Protein AF-A0A959CBV1-F1 (afdb_monomer)

Nearest PDB structures (foldseek):
  1b0a-assembly1_A  TM=4.838E-01  e=1.109E+00  Escherichia coli K-12
  8cdo-assembly1_A  TM=4.388E-01  e=1.619E+00  Agrobacterium tumefaciens
  8dk3-assembly1_B  TM=2.371E-01  e=4.044E-01  Pseudomonas aeruginosa PA14
  7c0y-assembly2_B  TM=4.327E-01  e=7.832E+00  Thermus thermophilus HB8

Mean predicted aligned error: 6.53 Å

Structure (mmCIF, N/CA/C/O backbone):
data_AF-A0A959CBV1-F1
#
_entry.id   AF-A0A959CBV1-F1
#
loop_
_atom_site.group_PDB
_atom_site.id
_atom_site.type_symbol
_atom_site.label_atom_id
_atom_site.label_alt_id
_atom_site.label_comp_id
_atom_site.label_asym_id
_a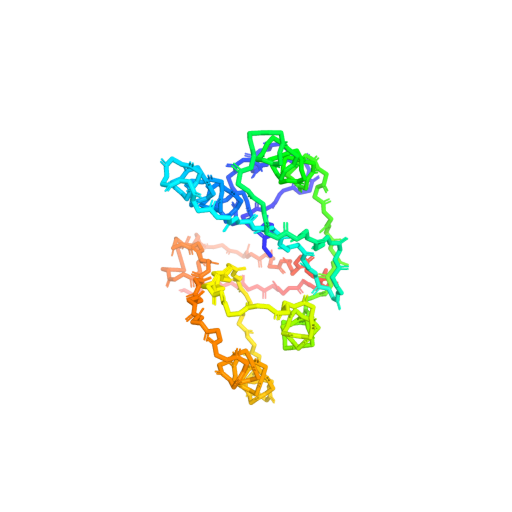tom_site.label_entity_id
_atom_site.label_seq_id
_atom_site.pdbx_PDB_ins_code
_atom_site.Cartn_x
_atom_site.Cartn_y
_atom_site.Cartn_z
_atom_site.occupancy
_atom_site.B_iso_or_equiv
_atom_site.aut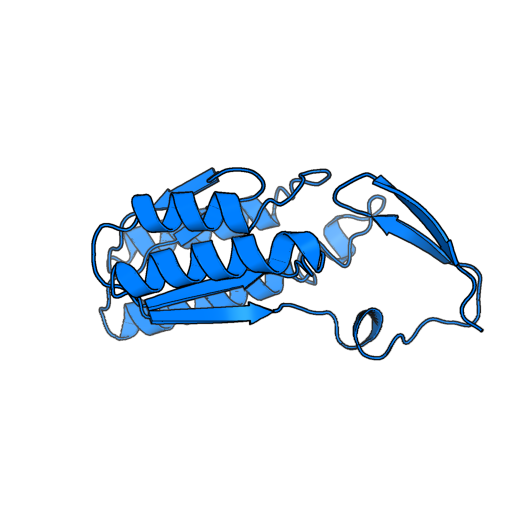h_seq_id
_atom_site.auth_comp_id
_atom_site.auth_asym_id
_atom_site.auth_atom_id
_atom_site.pdbx_PDB_model_num
ATOM 1 N N . MET A 1 1 ? 7.524 -0.439 -7.163 1.00 83.38 1 MET A N 1
ATOM 2 C CA . MET A 1 1 ? 7.065 0.947 -6.850 1.00 83.38 1 MET A CA 1
ATOM 3 C C . MET A 1 1 ? 8.055 2.123 -6.983 1.00 83.38 1 MET A C 1
ATOM 5 O O . MET A 1 1 ? 7.577 3.251 -6.980 1.00 83.38 1 MET A O 1
ATOM 9 N N . TYR A 1 2 ? 9.384 1.997 -7.102 1.00 85.06 2 TYR A N 1
ATOM 10 C CA . TYR A 1 2 ? 10.260 3.201 -7.142 1.00 85.06 2 TYR A CA 1
ATOM 11 C C . TYR A 1 2 ? 10.429 3.862 -8.525 1.00 85.06 2 TYR A C 1
ATOM 13 O O . TYR A 1 2 ? 11.294 4.711 -8.695 1.00 85.06 2 TYR A O 1
ATOM 21 N N . TYR A 1 3 ? 9.593 3.520 -9.510 1.00 84.88 3 TYR A N 1
ATOM 22 C CA . TYR A 1 3 ? 9.689 4.072 -10.865 1.00 84.88 3 TYR A CA 1
ATOM 23 C C . TYR A 1 3 ? 9.123 5.501 -10.937 1.00 84.88 3 TYR A C 1
ATOM 25 O O . TYR A 1 3 ? 8.085 5.747 -10.320 1.00 84.88 3 TYR A O 1
ATOM 33 N N . PRO A 1 4 ? 9.708 6.420 -11.724 1.00 86.50 4 PRO A N 1
ATOM 34 C CA . PRO A 1 4 ? 11.038 6.341 -12.334 1.00 86.50 4 PRO A CA 1
ATOM 35 C C . PRO A 1 4 ? 12.170 6.434 -11.299 1.00 86.50 4 PRO A C 1
ATOM 37 O O . PRO A 1 4 ? 12.050 7.127 -10.290 1.00 86.50 4 PRO A O 1
ATOM 40 N N . TRP A 1 5 ? 13.293 5.776 -11.595 1.00 84.06 5 TRP A N 1
ATOM 41 C CA . TRP A 1 5 ? 14.502 5.763 -10.768 1.00 84.06 5 TRP A CA 1
ATOM 42 C C . TRP A 1 5 ? 15.755 6.000 -11.621 1.00 84.06 5 TRP A C 1
ATOM 44 O O . TRP A 1 5 ? 15.824 5.550 -12.763 1.00 84.06 5 TRP A O 1
ATOM 54 N N . ASP A 1 6 ? 16.745 6.706 -11.070 1.00 83.69 6 ASP A N 1
ATOM 55 C CA . ASP A 1 6 ? 18.041 6.958 -11.711 1.00 83.69 6 ASP A CA 1
ATOM 56 C C . ASP A 1 6 ? 19.161 6.624 -10.718 1.00 83.69 6 ASP A C 1
ATOM 58 O O . ASP A 1 6 ? 19.389 7.362 -9.762 1.00 83.69 6 ASP A O 1
ATOM 62 N N . GLU A 1 7 ? 19.865 5.508 -10.935 1.00 78.62 7 GLU A N 1
ATOM 63 C CA . GLU A 1 7 ? 20.946 5.058 -10.043 1.00 78.62 7 GLU A CA 1
ATOM 64 C C . GLU A 1 7 ? 22.101 6.061 -9.944 1.00 78.62 7 GLU A C 1
ATOM 66 O O . GLU A 1 7 ? 22.755 6.153 -8.906 1.00 78.62 7 GLU A O 1
ATOM 71 N N . LYS A 1 8 ? 22.363 6.827 -11.012 1.00 81.62 8 LYS A N 1
ATOM 72 C CA . LYS A 1 8 ? 23.461 7.804 -11.048 1.00 81.62 8 LYS A CA 1
ATOM 73 C C . LYS A 1 8 ? 23.062 9.123 -10.399 1.00 81.62 8 LYS A C 1
ATOM 75 O O . LYS A 1 8 ? 23.931 9.855 -9.929 1.00 81.62 8 LYS A O 1
ATOM 80 N N . GLN A 1 9 ? 21.767 9.440 -10.396 1.00 83.06 9 GLN A N 1
ATOM 81 C CA . GLN A 1 9 ? 21.208 10.639 -9.773 1.00 83.06 9 GLN A CA 1
ATOM 82 C C . GLN A 1 9 ? 19.941 10.309 -8.962 1.00 83.06 9 GLN A C 1
ATOM 84 O O . GLN A 1 9 ? 18.847 10.734 -9.346 1.00 83.06 9 GLN A O 1
ATOM 89 N N . PRO A 1 10 ? 20.067 9.614 -7.813 1.00 78.12 10 PRO A N 1
ATOM 90 C CA . PRO A 1 10 ? 18.916 9.166 -7.018 1.00 78.12 10 PRO A CA 1
ATOM 91 C C . PRO A 1 10 ? 17.965 10.303 -6.615 1.00 78.12 10 PRO A C 1
ATOM 93 O O . PRO A 1 10 ? 16.743 10.149 -6.613 1.00 78.12 10 PRO A O 1
ATOM 96 N N . ASP A 1 11 ? 18.515 11.489 -6.343 1.00 83.94 11 ASP A N 1
ATOM 97 C CA . ASP A 1 11 ? 17.743 12.660 -5.918 1.00 83.94 11 ASP A CA 1
ATOM 98 C C . ASP A 1 11 ? 16.838 13.239 -7.017 1.00 83.94 11 ASP A C 1
ATOM 100 O O . ASP A 1 11 ? 15.854 13.918 -6.717 1.00 83.94 11 ASP A O 1
ATOM 104 N N . LYS A 1 12 ? 17.115 12.946 -8.294 1.00 85.50 12 LYS A N 1
ATOM 105 C CA . LYS A 1 12 ? 16.376 13.495 -9.442 1.00 85.50 12 LYS A CA 1
ATOM 106 C C . LYS A 1 12 ? 14.895 13.112 -9.430 1.00 85.50 12 LYS A C 1
ATOM 108 O O . LYS A 1 12 ? 14.042 13.944 -9.744 1.00 85.50 12 LYS A O 1
ATOM 113 N N . PHE A 1 13 ? 14.596 11.866 -9.060 1.00 84.44 1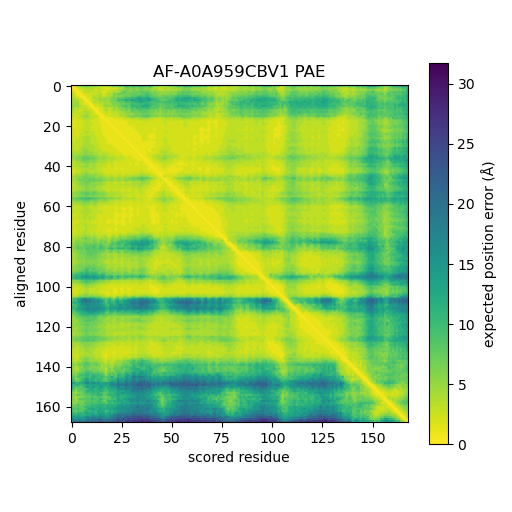3 PHE A N 1
ATOM 114 C CA . PHE A 1 13 ? 13.237 11.311 -9.034 1.00 84.44 13 PHE A CA 1
ATOM 115 C C . PHE A 1 13 ? 12.761 10.924 -7.634 1.00 84.44 13 PHE A C 1
ATOM 117 O O . PHE A 1 13 ? 11.660 10.400 -7.482 1.00 84.44 13 PHE A O 1
ATOM 124 N N . LYS A 1 14 ? 13.539 11.231 -6.592 1.00 83.38 14 LYS A N 1
ATOM 125 C CA . LYS A 1 14 ? 13.232 10.885 -5.197 1.00 83.38 14 LYS A CA 1
ATOM 126 C C . LYS A 1 14 ? 11.808 11.250 -4.764 1.00 83.38 14 LYS A C 1
ATOM 128 O O . LYS A 1 14 ? 11.121 10.446 -4.140 1.00 83.38 14 LYS A O 1
ATOM 133 N N . TYR A 1 15 ? 11.346 12.433 -5.167 1.00 87.56 15 TYR A N 1
ATOM 134 C CA . TYR A 1 15 ? 9.997 12.938 -4.880 1.00 87.56 15 TYR A CA 1
ATOM 135 C C . TYR A 1 15 ? 9.034 12.854 -6.074 1.00 87.56 15 TYR A C 1
ATOM 137 O O . TYR A 1 15 ? 7.946 13.424 -6.041 1.00 87.56 15 TYR A O 1
ATOM 145 N N . LYS A 1 16 ? 9.450 12.195 -7.158 1.00 87.94 16 LYS A N 1
ATOM 146 C CA . LYS A 1 16 ? 8.710 12.067 -8.420 1.00 87.94 16 LYS A CA 1
ATOM 147 C C . LYS A 1 16 ? 8.757 10.617 -8.901 1.00 87.94 16 LYS A C 1
ATOM 149 O O . LYS A 1 16 ? 9.207 10.340 -10.005 1.00 87.94 16 LYS A O 1
ATOM 154 N N . ASN A 1 17 ? 8.311 9.714 -8.034 1.00 90.56 17 ASN A N 1
ATOM 155 C CA . ASN A 1 17 ? 8.151 8.293 -8.320 1.00 90.56 17 ASN A CA 1
ATOM 156 C C . ASN A 1 17 ? 6.820 7.770 -7.764 1.00 90.56 17 ASN A C 1
ATOM 158 O O . ASN A 1 17 ? 6.177 8.424 -6.933 1.00 90.56 17 ASN A O 1
ATOM 162 N N . LYS A 1 18 ? 6.403 6.589 -8.229 1.00 91.31 18 LYS A N 1
ATOM 163 C CA . LYS A 1 18 ? 5.129 5.962 -7.858 1.00 91.31 18 LYS A CA 1
ATOM 164 C C . LYS A 1 18 ? 5.009 5.729 -6.352 1.00 91.31 18 LYS A C 1
ATOM 166 O O . LYS A 1 18 ? 3.942 5.967 -5.791 1.00 91.31 18 LYS A O 1
ATOM 171 N N . PHE A 1 19 ? 6.085 5.312 -5.677 1.00 92.44 19 PHE A N 1
ATOM 172 C CA . PHE A 1 19 ? 6.076 5.133 -4.223 1.00 92.44 19 PHE A CA 1
ATOM 173 C C . PHE A 1 19 ? 5.796 6.454 -3.502 1.00 92.44 19 PHE A C 1
ATOM 175 O O . PHE A 1 19 ? 4.951 6.505 -2.614 1.00 92.44 19 PHE A O 1
ATOM 182 N N . CYS A 1 20 ? 6.456 7.542 -3.904 1.00 93.81 20 CYS A N 1
ATOM 183 C CA . CYS A 1 20 ? 6.229 8.866 -3.335 1.00 93.81 20 CYS A CA 1
ATOM 184 C C . CYS A 1 20 ? 4.779 9.319 -3.555 1.00 93.81 20 CYS A C 1
ATOM 186 O O . CYS A 1 20 ? 4.144 9.802 -2.620 1.00 93.81 20 CYS A O 1
ATOM 188 N N . PHE A 1 21 ? 4.222 9.083 -4.746 1.00 94.44 21 PHE A N 1
ATOM 189 C CA . PHE A 1 21 ? 2.812 9.353 -5.034 1.00 94.44 21 PHE A CA 1
ATOM 190 C C . PHE A 1 21 ? 1.866 8.556 -4.117 1.00 94.44 21 PHE A C 1
ATOM 192 O O . PHE A 1 21 ? 0.942 9.126 -3.529 1.00 94.44 21 PHE A O 1
ATOM 199 N N . ALA A 1 22 ? 2.114 7.256 -3.937 1.00 95.62 22 ALA A N 1
ATOM 200 C CA . ALA A 1 22 ? 1.341 6.408 -3.032 1.00 95.62 22 ALA A CA 1
ATOM 201 C C . ALA A 1 22 ? 1.459 6.873 -1.570 1.00 95.62 22 ALA A C 1
ATOM 203 O O . ALA A 1 22 ? 0.453 7.013 -0.877 1.00 95.62 22 ALA A O 1
ATOM 204 N N . ALA A 1 23 ? 2.672 7.197 -1.113 1.00 96.12 23 ALA A N 1
ATOM 205 C CA . ALA A 1 23 ? 2.938 7.701 0.231 1.00 96.12 23 ALA A CA 1
ATOM 206 C C . ALA A 1 23 ? 2.247 9.050 0.494 1.00 96.12 23 ALA A C 1
ATOM 208 O O . ALA A 1 23 ? 1.647 9.245 1.552 1.00 96.12 23 ALA A O 1
ATOM 209 N N . GLN A 1 24 ? 2.277 9.972 -0.470 1.00 95.88 24 GLN A N 1
ATOM 210 C CA . GLN A 1 24 ? 1.560 11.246 -0.389 1.00 95.88 24 GLN A CA 1
ATOM 211 C C . GLN A 1 24 ? 0.045 11.031 -0.350 1.00 95.88 24 GLN A C 1
ATOM 213 O O . GLN A 1 24 ? -0.637 11.632 0.480 1.00 95.88 24 GLN A O 1
ATOM 218 N N . SER A 1 25 ? -0.479 10.134 -1.188 1.00 96.62 25 SER A N 1
ATOM 219 C CA . SER A 1 25 ? -1.902 9.782 -1.207 1.00 96.62 25 SER A CA 1
ATOM 220 C C . SER A 1 25 ? -2.347 9.194 0.135 1.00 96.62 25 SER A C 1
ATOM 222 O O . SER A 1 25 ? -3.333 9.649 0.718 1.00 96.62 25 SER A O 1
ATOM 224 N N . ALA A 1 26 ? -1.572 8.260 0.693 1.00 96.94 26 ALA A N 1
ATOM 225 C CA . ALA A 1 26 ? -1.801 7.711 2.025 1.00 96.94 26 ALA A CA 1
ATOM 226 C C . ALA A 1 26 ? -1.750 8.802 3.108 1.00 96.94 26 ALA A C 1
ATOM 228 O O . ALA A 1 26 ? -2.621 8.849 3.975 1.00 96.94 26 ALA A O 1
ATOM 229 N N . ALA A 1 27 ? -0.786 9.727 3.046 1.00 97.06 27 ALA A N 1
ATOM 230 C CA . ALA A 1 27 ? -0.695 10.850 3.979 1.00 97.06 27 ALA A CA 1
ATOM 231 C C . ALA A 1 27 ? -1.925 11.770 3.920 1.00 97.06 27 ALA A C 1
ATOM 233 O O . ALA A 1 27 ? -2.434 12.182 4.966 1.00 97.06 27 ALA A O 1
ATOM 234 N N . VAL A 1 28 ? -2.442 12.052 2.719 1.00 97.12 28 VAL A N 1
ATOM 235 C CA . VAL A 1 28 ? -3.674 12.833 2.526 1.00 97.12 28 VAL A CA 1
ATOM 236 C C . VAL A 1 28 ? -4.880 12.112 3.128 1.00 97.12 28 VAL A C 1
ATOM 238 O O . VAL A 1 28 ? -5.643 12.738 3.868 1.00 97.12 28 VAL A O 1
ATOM 241 N N . LEU A 1 29 ? -5.025 10.805 2.887 1.00 96.81 29 LEU A N 1
ATOM 242 C CA . LEU A 1 29 ? -6.099 9.994 3.469 1.00 96.81 29 LEU A CA 1
ATOM 243 C C . LEU A 1 29 ? -6.019 9.959 4.999 1.00 96.81 29 LEU A C 1
ATOM 245 O O . LEU A 1 29 ? -7.003 10.254 5.674 1.00 96.81 29 LEU A O 1
ATOM 249 N N . MET A 1 30 ? -4.838 9.691 5.562 1.00 96.44 30 MET A N 1
ATOM 250 C CA . MET A 1 30 ? -4.619 9.719 7.011 1.00 96.44 30 MET A CA 1
ATOM 251 C C . MET A 1 30 ? -4.949 11.091 7.609 1.00 96.44 30 MET A C 1
ATOM 253 O O . MET A 1 30 ? -5.550 11.173 8.677 1.00 96.44 30 MET A O 1
ATOM 257 N N . ASN A 1 31 ? -4.598 12.185 6.925 1.00 96.25 31 ASN A N 1
ATOM 258 C CA . ASN A 1 31 ? -4.941 13.531 7.375 1.00 96.25 31 ASN A CA 1
ATOM 259 C C . ASN A 1 31 ? -6.457 13.788 7.335 1.00 96.25 31 ASN A C 1
ATOM 261 O O . ASN A 1 31 ? -6.993 14.407 8.256 1.00 96.25 31 ASN A O 1
ATOM 265 N N . ALA A 1 32 ? -7.155 13.311 6.301 1.00 96.44 32 ALA A N 1
ATOM 266 C CA . ALA A 1 32 ? -8.610 13.408 6.208 1.00 96.44 32 ALA A CA 1
ATOM 267 C C . ALA A 1 32 ? -9.297 12.639 7.351 1.00 96.44 32 ALA A C 1
ATOM 269 O O . ALA A 1 32 ? -10.091 13.229 8.087 1.00 96.44 32 ALA A O 1
ATOM 270 N N . LEU A 1 33 ? -8.899 11.382 7.577 1.00 95.44 33 LEU A N 1
ATOM 271 C CA . LEU A 1 33 ? -9.404 10.532 8.663 1.00 95.44 33 LEU A CA 1
ATOM 272 C C . LEU A 1 33 ? -9.119 11.144 10.039 1.00 95.44 33 LEU A C 1
ATOM 274 O O . LEU A 1 33 ? -10.004 11.254 10.885 1.00 95.44 33 LEU A O 1
ATOM 278 N N . LYS A 1 34 ? -7.907 11.670 10.245 1.00 95.06 34 LYS A N 1
ATOM 279 C CA . LYS A 1 34 ? -7.549 12.397 11.468 1.00 95.06 34 LYS A CA 1
ATOM 280 C C . LYS A 1 34 ? -8.473 13.588 11.724 1.00 95.06 34 LYS A C 1
ATOM 282 O O . LYS A 1 34 ? -8.872 13.813 12.867 1.00 95.06 34 LYS A O 1
ATOM 287 N N . ARG A 1 35 ? -8.811 14.372 10.692 1.00 94.88 35 ARG A N 1
ATOM 288 C CA . ARG A 1 35 ? -9.738 15.514 10.822 1.00 94.88 35 ARG A CA 1
ATOM 289 C C . ARG A 1 35 ? -11.157 15.064 11.166 1.00 94.88 35 ARG A C 1
ATOM 291 O O . ARG A 1 35 ? -11.839 15.780 11.894 1.00 94.88 35 ARG A O 1
ATOM 298 N N . GLN A 1 36 ? -11.563 13.890 10.690 1.00 94.94 36 GLN A N 1
ATOM 299 C CA . GLN A 1 36 ? -12.838 13.246 11.024 1.00 94.94 36 GLN A CA 1
ATOM 300 C C . GLN A 1 36 ? -12.813 12.516 12.380 1.00 94.94 36 GLN A C 1
ATOM 302 O O . GLN A 1 36 ? -13.861 12.120 12.876 1.00 94.94 36 GLN A O 1
ATOM 307 N N . ARG A 1 37 ? -11.645 12.452 13.041 1.00 93.31 37 ARG A N 1
ATOM 308 C CA . ARG A 1 37 ? -11.380 11.728 14.302 1.00 93.31 37 ARG A CA 1
ATOM 309 C C . ARG A 1 37 ? -11.482 10.206 14.179 1.00 93.31 37 ARG A C 1
ATOM 311 O O . ARG A 1 37 ? -11.560 9.521 15.200 1.00 93.31 37 ARG A O 1
ATOM 318 N N . ASP A 1 38 ? -11.391 9.690 12.962 1.00 94.19 38 ASP A N 1
ATOM 319 C CA . ASP A 1 38 ? -11.311 8.262 12.703 1.00 94.19 38 ASP A CA 1
ATOM 320 C C . ASP A 1 38 ? -9.922 7.718 13.047 1.00 94.19 38 ASP A C 1
ATOM 322 O O . ASP A 1 38 ? -8.907 8.423 13.001 1.00 94.19 38 ASP A O 1
ATOM 326 N N . ALA A 1 39 ? -9.876 6.443 13.431 1.00 94.56 39 ALA A N 1
ATOM 327 C CA . ALA A 1 39 ? -8.626 5.733 13.654 1.00 94.56 39 ALA A CA 1
ATOM 328 C C . ALA A 1 39 ? -8.069 5.226 12.320 1.00 94.56 39 ALA A C 1
ATOM 330 O O . ALA A 1 39 ? -8.805 4.704 11.488 1.00 94.56 39 ALA A O 1
ATOM 331 N N . PHE A 1 40 ? -6.759 5.342 12.138 1.00 95.50 40 PHE A N 1
ATOM 332 C CA . PHE A 1 40 ? -6.059 4.889 10.939 1.00 95.50 40 PHE A CA 1
ATOM 333 C C . PHE A 1 40 ? -4.739 4.241 11.343 1.00 95.50 40 PHE A C 1
ATOM 335 O O . PHE A 1 40 ? -4.201 4.533 12.411 1.00 95.50 40 PHE A O 1
ATOM 342 N N . GLY A 1 41 ? -4.245 3.342 10.502 1.00 95.19 41 GLY A N 1
ATOM 343 C CA . GLY A 1 41 ? -2.953 2.683 10.645 1.00 95.19 41 GLY A CA 1
ATOM 344 C C . GLY A 1 41 ? -2.266 2.601 9.287 1.00 95.19 41 GLY A C 1
ATOM 345 O O . GLY A 1 41 ? -2.898 2.815 8.252 1.00 95.19 41 GLY A O 1
ATOM 346 N N . LEU A 1 42 ? -0.971 2.313 9.298 1.00 95.81 42 LEU A N 1
ATOM 347 C CA . LEU A 1 42 ? -0.161 2.120 8.104 1.00 95.81 42 LEU A CA 1
ATOM 348 C C . LEU A 1 42 ? 0.417 0.708 8.109 1.00 95.81 42 LEU A C 1
ATOM 350 O O . LEU A 1 42 ? 0.917 0.235 9.132 1.00 95.81 42 LEU A O 1
ATOM 354 N N . THR A 1 43 ? 0.389 0.071 6.944 1.00 94.56 43 THR A N 1
ATOM 355 C CA . THR A 1 43 ? 1.197 -1.110 6.658 1.00 94.56 43 THR A CA 1
ATOM 356 C C . THR A 1 43 ? 2.129 -0.797 5.496 1.00 94.56 43 THR A C 1
ATOM 358 O O . THR A 1 43 ? 1.680 -0.269 4.481 1.00 94.56 43 THR A O 1
ATOM 361 N N . LEU A 1 44 ? 3.415 -1.105 5.652 1.00 92.94 44 LEU A N 1
ATOM 362 C CA . LEU A 1 44 ? 4.392 -1.128 4.566 1.00 92.94 44 LEU A CA 1
ATOM 363 C C . LEU A 1 44 ? 4.875 -2.566 4.402 1.00 92.94 44 LEU A C 1
ATOM 365 O O . LEU A 1 44 ? 5.230 -3.205 5.394 1.00 92.94 44 LEU A O 1
ATOM 369 N N . PHE A 1 45 ? 4.892 -3.054 3.169 1.00 88.88 45 PHE A N 1
ATOM 370 C CA . PHE A 1 45 ? 5.288 -4.417 2.838 1.00 88.88 45 PHE A CA 1
ATOM 371 C C . PHE A 1 45 ? 6.063 -4.450 1.517 1.00 88.88 45 PHE A C 1
ATOM 373 O O . PHE A 1 45 ? 5.990 -3.508 0.723 1.00 88.88 45 PHE A O 1
ATOM 380 N N . ASP A 1 46 ? 6.815 -5.524 1.321 1.00 84.81 46 ASP A N 1
ATOM 381 C CA . ASP A 1 46 ? 7.487 -5.893 0.074 1.00 84.81 46 ASP A CA 1
ATOM 382 C C . ASP A 1 46 ? 7.283 -7.395 -0.205 1.00 84.81 46 ASP A C 1
ATOM 384 O O . ASP A 1 46 ? 6.217 -7.785 -0.681 1.00 84.81 46 ASP A O 1
ATOM 388 N N . ASN A 1 47 ? 8.258 -8.242 0.129 1.00 79.69 47 ASN A N 1
ATOM 389 C CA . ASN A 1 47 ? 8.087 -9.695 0.199 1.00 79.69 47 ASN A CA 1
ATOM 390 C C . ASN A 1 47 ? 7.543 -10.142 1.568 1.00 79.69 47 ASN A C 1
ATOM 392 O O . ASN A 1 47 ? 7.103 -11.278 1.725 1.00 79.69 47 ASN A O 1
ATOM 396 N N . GLU A 1 48 ? 7.600 -9.258 2.562 1.00 82.62 48 GLU A N 1
ATOM 397 C CA . GLU A 1 48 ? 7.091 -9.468 3.913 1.00 82.62 48 GLU A CA 1
ATOM 398 C C . GLU A 1 48 ? 6.547 -8.152 4.494 1.00 82.62 48 GLU A C 1
ATOM 400 O O . GLU A 1 48 ? 6.799 -7.059 3.972 1.00 82.62 48 GLU A O 1
ATOM 405 N N . ILE A 1 49 ? 5.797 -8.229 5.597 1.00 88.06 49 ILE A N 1
ATOM 406 C CA . ILE A 1 49 ? 5.373 -7.033 6.334 1.00 88.06 49 ILE A CA 1
ATOM 407 C C . ILE A 1 49 ? 6.588 -6.396 7.020 1.00 88.06 49 ILE A C 1
ATOM 409 O O . ILE A 1 49 ? 7.117 -6.922 7.996 1.00 88.06 49 ILE A O 1
ATOM 413 N N . GLN A 1 50 ? 6.967 -5.203 6.565 1.00 89.62 50 GLN A N 1
ATOM 414 C CA . GLN A 1 50 ? 8.057 -4.415 7.147 1.00 89.62 50 GLN A CA 1
ATOM 415 C C . GLN A 1 50 ? 7.579 -3.601 8.351 1.00 89.62 50 GLN A C 1
ATOM 417 O O . GLN A 1 50 ? 8.246 -3.499 9.379 1.00 89.62 50 GLN A O 1
ATOM 422 N N . ILE A 1 51 ? 6.406 -2.982 8.216 1.00 92.19 51 ILE A N 1
ATOM 423 C CA . ILE A 1 51 ? 5.790 -2.170 9.262 1.00 92.19 51 ILE A CA 1
ATOM 424 C C . ILE A 1 51 ? 4.306 -2.470 9.262 1.00 92.19 51 ILE A C 1
ATOM 426 O O . ILE A 1 51 ? 3.667 -2.406 8.219 1.00 92.19 51 ILE A O 1
ATOM 430 N N . ASN A 1 52 ? 3.746 -2.711 10.442 1.00 92.44 52 ASN A N 1
ATOM 431 C CA . ASN A 1 52 ? 2.310 -2.719 10.649 1.00 92.44 52 ASN A CA 1
ATOM 432 C C . ASN A 1 52 ? 1.988 -2.014 11.964 1.00 92.44 52 ASN A C 1
ATOM 434 O O . ASN A 1 52 ? 2.519 -2.354 13.023 1.00 92.44 52 ASN A O 1
ATOM 438 N N . THR A 1 53 ? 1.122 -1.010 11.900 1.00 93.75 53 THR A N 1
ATOM 439 C CA . THR A 1 53 ? 0.721 -0.240 13.074 1.00 93.75 53 THR A CA 1
ATOM 440 C C . THR A 1 53 ? -0.756 -0.434 13.370 1.00 93.75 53 THR A C 1
ATOM 442 O O . THR A 1 53 ? -1.585 -0.371 12.464 1.00 93.75 53 THR A O 1
ATOM 445 N N . SER A 1 54 ? -1.112 -0.547 14.648 1.00 91.50 54 SER A N 1
ATOM 446 C CA . SER A 1 54 ? -2.519 -0.537 15.053 1.00 91.50 54 SER A CA 1
ATOM 447 C C . SER A 1 54 ? -3.199 0.796 14.741 1.00 91.50 54 SER A C 1
ATOM 449 O O . SER A 1 54 ? -2.571 1.852 14.798 1.00 91.50 54 SER A O 1
ATOM 451 N N . ALA A 1 55 ? -4.503 0.744 14.464 1.00 93.12 55 ALA A N 1
ATOM 452 C CA . ALA A 1 55 ? -5.280 1.931 14.142 1.00 93.12 55 ALA A CA 1
ATOM 453 C C . ALA A 1 55 ? -5.445 2.847 15.366 1.00 93.12 55 ALA A C 1
ATOM 455 O O . ALA A 1 55 ? -6.029 2.450 16.380 1.00 93.12 55 ALA A O 1
ATOM 456 N N . LYS A 1 56 ? -4.956 4.089 15.274 1.00 93.69 56 LYS A N 1
ATOM 457 C CA . LYS A 1 56 ? -5.114 5.123 16.314 1.00 93.69 56 LYS A CA 1
ATOM 458 C C . LYS A 1 56 ? -5.446 6.469 15.667 1.00 93.69 56 LYS A C 1
ATOM 460 O O . LYS A 1 56 ? -5.089 6.718 14.525 1.00 93.69 56 LYS A O 1
ATOM 465 N N . SER A 1 57 ? -6.103 7.364 16.402 1.00 92.50 57 SER A N 1
ATOM 466 C CA . SER A 1 57 ? -6.524 8.686 15.895 1.00 92.50 57 SER A CA 1
ATOM 467 C C . SER A 1 57 ? -5.669 9.855 16.409 1.00 92.50 57 SER A C 1
ATOM 469 O O . SER A 1 57 ? -5.933 11.019 16.105 1.00 92.50 57 SER A O 1
ATOM 471 N N . SER A 1 58 ? -4.636 9.584 17.216 1.00 94.56 58 SER A N 1
ATOM 472 C CA . SER A 1 58 ? -3.869 10.645 17.875 1.00 94.56 58 SER A CA 1
ATOM 473 C C . SER A 1 58 ? -2.935 11.388 16.913 1.00 94.56 58 SER A C 1
ATOM 475 O O . SER A 1 58 ? -2.357 10.820 15.986 1.00 94.56 58 SER A O 1
ATOM 477 N N . THR A 1 59 ? -2.704 12.678 17.177 1.00 94.81 59 THR A N 1
ATOM 478 C CA . THR A 1 59 ? -1.736 13.482 16.407 1.00 94.81 59 THR A CA 1
ATOM 479 C C . THR A 1 59 ? -0.312 12.932 16.503 1.00 94.81 59 THR A C 1
ATOM 481 O O . THR A 1 59 ? 0.442 13.031 15.537 1.00 94.81 59 THR A O 1
ATOM 484 N N . VAL A 1 60 ? 0.057 12.34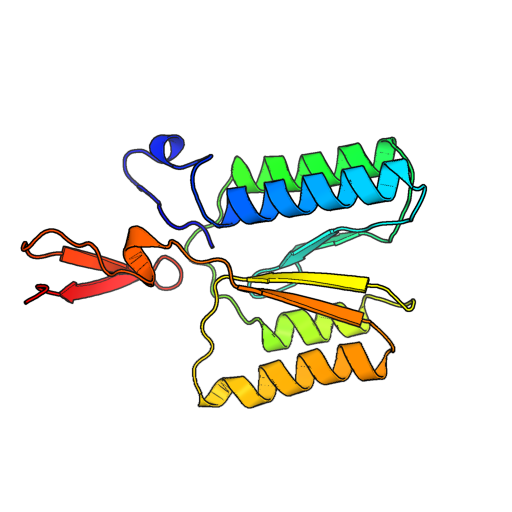5 17.645 1.00 96.81 60 VAL A N 1
ATOM 485 C CA . VAL A 1 60 ? 1.365 11.697 17.824 1.00 96.81 60 VAL A CA 1
ATOM 486 C C . VAL A 1 60 ? 1.486 10.492 16.896 1.00 96.81 60 VAL A C 1
ATOM 488 O O . VAL A 1 60 ? 2.494 10.359 16.209 1.00 96.81 60 VAL A O 1
ATOM 491 N N . HIS A 1 61 ? 0.438 9.667 16.809 1.00 96.56 61 HIS A N 1
ATOM 492 C CA . HIS A 1 61 ? 0.416 8.528 15.900 1.00 96.56 61 HIS A CA 1
ATOM 493 C C . HIS A 1 61 ? 0.525 8.968 14.438 1.00 96.56 61 HIS A C 1
ATOM 495 O O . HIS A 1 61 ? 1.370 8.460 13.717 1.00 96.56 61 HIS A O 1
ATOM 501 N N . TYR A 1 62 ? -0.228 9.989 14.028 1.00 96.94 62 TYR A N 1
ATOM 502 C CA . TYR A 1 62 ? -0.114 10.557 12.682 1.00 96.94 62 TYR A CA 1
ATOM 503 C C . TYR A 1 62 ? 1.322 10.965 12.320 1.00 96.94 62 TYR A C 1
ATOM 505 O O . TYR A 1 62 ? 1.817 10.616 11.253 1.00 96.94 62 TYR A O 1
ATOM 513 N N . ARG A 1 63 ? 2.018 11.675 13.221 1.00 96.88 63 ARG A N 1
ATOM 514 C CA . ARG A 1 63 ? 3.418 12.080 13.003 1.00 96.88 63 ARG A CA 1
ATOM 515 C C . ARG A 1 63 ? 4.356 10.877 12.895 1.00 96.88 63 ARG A C 1
ATOM 517 O O . ARG A 1 63 ? 5.261 10.906 12.069 1.00 96.88 63 ARG A O 1
ATOM 524 N N . LEU A 1 64 ? 4.116 9.830 13.686 1.00 97.19 64 LEU A N 1
ATOM 525 C CA . LEU A 1 64 ? 4.861 8.575 13.594 1.00 97.19 64 LEU A CA 1
ATOM 526 C C . LEU A 1 64 ? 4.684 7.924 12.214 1.00 97.19 64 LEU A C 1
ATOM 528 O O . LEU A 1 64 ? 5.675 7.607 11.564 1.00 97.19 64 LEU A O 1
ATOM 532 N N . LEU A 1 65 ? 3.447 7.791 11.727 1.00 97.44 65 LEU A N 1
ATOM 533 C CA . LEU A 1 65 ? 3.186 7.199 10.409 1.00 97.44 65 LEU A CA 1
ATOM 534 C C . LEU A 1 65 ? 3.835 8.004 9.276 1.00 97.44 65 LEU A C 1
ATOM 536 O O . LEU A 1 65 ? 4.445 7.422 8.381 1.00 97.44 65 LEU A O 1
ATOM 540 N N . LEU A 1 66 ? 3.783 9.339 9.347 1.00 97.19 66 LEU A N 1
ATOM 541 C CA . LEU A 1 66 ? 4.500 10.195 8.398 1.00 97.19 66 LEU A CA 1
ATOM 542 C C . LEU A 1 66 ? 6.012 9.962 8.439 1.00 97.19 66 LEU A C 1
ATOM 544 O O . LEU A 1 66 ? 6.643 9.945 7.388 1.00 97.19 66 LEU A O 1
ATOM 548 N N . SER A 1 67 ? 6.593 9.764 9.625 1.00 97.25 67 SER A N 1
ATOM 549 C CA . SER A 1 67 ? 8.030 9.504 9.746 1.00 97.25 67 SER A CA 1
ATOM 550 C C . SER A 1 67 ? 8.444 8.203 9.055 1.00 97.25 67 SER A C 1
ATOM 552 O O . SER A 1 67 ? 9.466 8.192 8.376 1.00 97.25 67 SER A O 1
ATOM 554 N N . HIS A 1 68 ? 7.619 7.150 9.122 1.00 96.38 68 HIS A N 1
ATOM 555 C CA . HIS A 1 68 ? 7.860 5.901 8.393 1.00 96.38 68 HIS A CA 1
ATOM 556 C C . HIS A 1 68 ? 7.808 6.096 6.874 1.00 96.38 68 HIS A C 1
ATOM 558 O O . HIS A 1 68 ? 8.688 5.613 6.162 1.00 96.38 68 HIS A O 1
ATOM 564 N N . LEU A 1 69 ? 6.815 6.842 6.376 1.00 95.75 69 LEU A N 1
ATOM 565 C CA . LEU A 1 69 ? 6.717 7.162 4.949 1.00 95.75 69 LEU A CA 1
ATOM 566 C C . LEU A 1 69 ? 7.924 7.975 4.472 1.00 95.75 69 LEU A C 1
ATOM 568 O O . LEU A 1 69 ? 8.537 7.626 3.467 1.00 95.75 69 LEU A O 1
ATOM 572 N N . ILE A 1 70 ? 8.301 9.019 5.217 1.00 95.00 70 ILE A N 1
ATOM 573 C CA . ILE A 1 70 ? 9.472 9.849 4.911 1.00 95.00 70 ILE A CA 1
ATOM 574 C C . ILE A 1 70 ? 10.735 8.991 4.923 1.00 95.00 70 ILE A C 1
ATOM 576 O O . ILE A 1 70 ? 11.486 9.021 3.959 1.00 95.00 70 ILE A O 1
ATOM 580 N N . GLN A 1 71 ? 10.948 8.166 5.949 1.00 94.56 71 GLN A N 1
ATOM 581 C CA . GLN A 1 71 ? 12.115 7.286 6.029 1.00 94.56 71 GLN A CA 1
ATOM 582 C C . GLN A 1 71 ? 12.234 6.381 4.797 1.00 94.56 71 GLN A C 1
ATOM 584 O O . GLN A 1 71 ? 13.342 6.188 4.296 1.00 94.56 71 GLN A O 1
ATOM 589 N N . ARG A 1 72 ? 11.108 5.857 4.296 1.00 91.75 72 ARG A N 1
ATOM 590 C CA . ARG A 1 72 ? 11.068 4.971 3.125 1.00 91.75 72 ARG A CA 1
ATOM 591 C C . ARG A 1 72 ? 11.234 5.709 1.788 1.00 91.75 72 ARG A C 1
ATOM 593 O O . ARG A 1 72 ? 11.704 5.100 0.830 1.00 91.75 72 ARG A O 1
ATOM 600 N N . ILE A 1 73 ? 10.887 6.997 1.725 1.00 91.81 73 ILE A N 1
ATOM 601 C CA . ILE A 1 73 ? 11.210 7.891 0.595 1.00 91.81 73 ILE A CA 1
ATOM 602 C C . ILE A 1 73 ? 12.697 8.268 0.621 1.00 91.81 73 ILE A C 1
ATOM 604 O O . ILE A 1 73 ? 13.356 8.275 -0.416 1.00 91.81 73 ILE A O 1
ATOM 608 N N . GLU A 1 74 ? 13.233 8.567 1.805 1.00 91.31 74 GLU A N 1
ATOM 609 C CA . GLU A 1 74 ? 14.623 8.990 1.982 1.00 91.31 74 GLU A CA 1
ATOM 610 C C . GLU A 1 74 ? 15.621 7.850 1.768 1.00 91.31 74 GLU A C 1
AT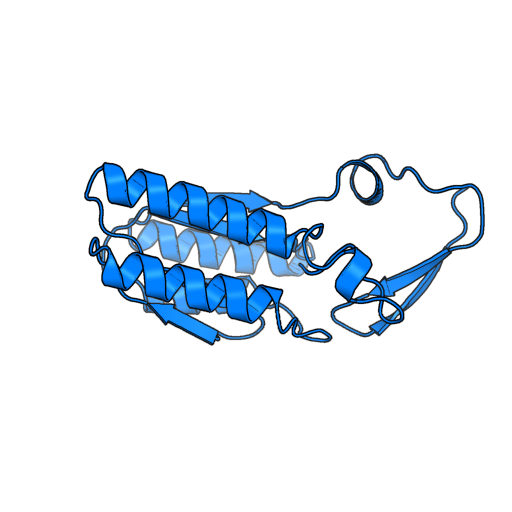OM 612 O O . GLU A 1 74 ? 16.715 8.096 1.267 1.00 91.31 74 GLU A O 1
ATOM 617 N N . ASN A 1 75 ? 15.230 6.618 2.113 1.00 89.19 75 ASN A N 1
ATOM 618 C CA . ASN A 1 75 ? 16.061 5.416 2.034 1.00 89.19 75 ASN A CA 1
ATOM 619 C C . ASN A 1 75 ? 15.362 4.335 1.190 1.00 89.19 75 ASN A C 1
ATOM 621 O O . ASN A 1 75 ? 14.874 3.338 1.744 1.00 89.19 75 ASN A O 1
ATOM 625 N N . PRO A 1 76 ? 15.271 4.533 -0.136 1.00 85.31 76 PRO A N 1
ATOM 626 C CA . PRO A 1 76 ? 14.635 3.576 -1.028 1.00 85.31 76 PRO A CA 1
ATOM 627 C C . PRO A 1 76 ? 15.363 2.232 -0.968 1.00 85.31 76 PRO A C 1
ATOM 629 O O . PRO A 1 76 ? 16.589 2.169 -1.026 1.00 85.31 76 PRO A O 1
ATOM 632 N N . GLN A 1 77 ? 14.594 1.154 -0.826 1.00 81.56 77 GLN A N 1
ATOM 633 C CA . GLN A 1 77 ? 15.114 -0.210 -0.894 1.00 81.56 77 GLN A CA 1
ATOM 634 C C . GLN A 1 77 ? 14.799 -0.760 -2.284 1.00 81.56 77 GLN A C 1
ATOM 636 O O . GLN A 1 77 ? 13.636 -1.011 -2.599 1.00 81.56 77 GLN A O 1
ATOM 641 N N . LEU A 1 78 ? 15.833 -0.883 -3.111 1.00 78.81 78 LEU A N 1
ATOM 642 C CA . LEU A 1 78 ? 15.760 -1.466 -4.453 1.00 78.81 78 LEU A CA 1
ATOM 643 C C . LEU A 1 78 ? 16.048 -2.971 -4.388 1.00 78.81 78 LEU A C 1
ATOM 645 O O . LEU A 1 78 ? 16.530 -3.458 -3.362 1.00 78.81 78 LEU A O 1
ATOM 649 N N . ASN A 1 79 ? 15.795 -3.689 -5.485 1.00 74.06 79 ASN A N 1
ATOM 650 C CA . ASN A 1 79 ? 16.080 -5.123 -5.623 1.00 74.06 79 ASN A CA 1
ATOM 651 C C . ASN A 1 79 ? 15.359 -5.981 -4.574 1.00 74.06 79 ASN A C 1
ATOM 653 O O . ASN A 1 79 ? 15.913 -6.924 -4.005 1.00 74.06 79 ASN A O 1
ATOM 657 N N . ARG A 1 80 ? 14.121 -5.598 -4.262 1.00 74.81 80 ARG A N 1
ATOM 658 C CA . ARG A 1 80 ? 13.212 -6.365 -3.417 1.00 74.81 80 ARG A CA 1
ATOM 659 C C . ARG A 1 80 ? 12.111 -6.896 -4.312 1.00 74.81 80 ARG A C 1
ATOM 661 O O . ARG A 1 80 ? 11.473 -6.119 -5.013 1.00 74.81 80 ARG A O 1
ATOM 668 N N . THR A 1 81 ? 11.910 -8.205 -4.274 1.00 75.75 81 THR A N 1
ATOM 669 C CA . THR A 1 81 ? 10.759 -8.835 -4.912 1.00 75.75 81 THR A CA 1
ATOM 670 C C . THR A 1 81 ? 9.503 -8.475 -4.140 1.00 75.75 81 THR A C 1
ATOM 672 O O . THR A 1 81 ? 9.539 -8.425 -2.908 1.00 75.75 81 THR A O 1
ATOM 675 N N . THR A 1 82 ? 8.394 -8.301 -4.842 1.00 76.06 82 THR A N 1
ATOM 676 C CA . THR A 1 82 ? 7.095 -8.100 -4.204 1.00 76.06 82 THR A CA 1
ATOM 677 C C . THR A 1 82 ? 6.252 -9.365 -4.357 1.00 76.06 82 THR A C 1
ATOM 679 O O . THR A 1 82 ? 6.067 -9.856 -5.467 1.00 76.06 82 THR A O 1
ATOM 682 N N . ASP A 1 83 ? 5.731 -9.894 -3.247 1.00 80.62 83 ASP A N 1
ATOM 683 C CA . ASP A 1 83 ? 4.682 -10.922 -3.268 1.00 80.62 83 ASP A CA 1
ATOM 684 C C . ASP A 1 83 ? 3.427 -10.324 -2.637 1.00 80.62 83 ASP A C 1
ATOM 686 O O . ASP A 1 83 ? 3.285 -10.245 -1.408 1.00 80.62 83 ASP A O 1
ATOM 690 N N . LEU A 1 84 ? 2.542 -9.825 -3.501 1.00 83.06 84 LEU A N 1
ATOM 691 C CA . LEU A 1 84 ? 1.359 -9.100 -3.069 1.00 83.06 84 LEU A CA 1
ATOM 692 C C . LEU A 1 84 ? 0.350 -10.041 -2.409 1.00 83.06 84 LEU A C 1
ATOM 694 O O . LEU A 1 84 ? -0.207 -9.687 -1.371 1.00 83.06 84 LEU A O 1
ATOM 698 N N . ALA A 1 85 ? 0.125 -11.229 -2.974 1.00 86.19 85 ALA A N 1
ATOM 699 C CA . ALA A 1 85 ? -0.837 -12.191 -2.443 1.00 86.19 85 ALA A CA 1
ATOM 700 C C . ALA A 1 85 ? -0.453 -12.635 -1.024 1.00 86.19 85 ALA A C 1
ATOM 702 O O . ALA A 1 85 ? -1.252 -12.493 -0.091 1.00 86.19 85 ALA A O 1
ATOM 703 N N . THR A 1 86 ? 0.793 -13.076 -0.829 1.00 86.00 86 THR A N 1
ATOM 704 C CA . THR A 1 86 ? 1.296 -13.497 0.486 1.00 86.00 86 THR A CA 1
ATOM 705 C C . THR A 1 86 ? 1.241 -12.352 1.495 1.00 86.00 86 THR A C 1
ATOM 707 O O . THR A 1 86 ? 0.748 -12.528 2.614 1.00 86.00 86 THR A O 1
ATOM 710 N N . SER A 1 87 ? 1.673 -11.152 1.098 1.00 87.81 87 SER A N 1
ATOM 711 C CA . SER A 1 87 ? 1.625 -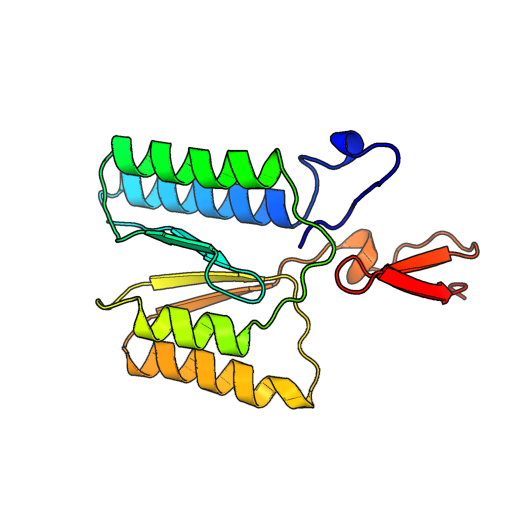9.974 1.971 1.00 87.81 87 SER A CA 1
ATOM 712 C C . SER A 1 87 ? 0.192 -9.623 2.380 1.00 87.81 87 SER A C 1
ATOM 714 O O . SER A 1 87 ? -0.062 -9.326 3.546 1.00 87.81 87 SER A O 1
ATOM 716 N N . LEU A 1 88 ? -0.777 -9.700 1.463 1.00 88.12 88 LEU A N 1
ATOM 717 C CA . LEU A 1 88 ? -2.178 -9.410 1.770 1.00 88.12 88 LEU A CA 1
ATOM 718 C C . LEU A 1 88 ? -2.810 -10.450 2.697 1.00 88.12 88 LEU A C 1
ATOM 720 O O . LEU A 1 88 ? -3.604 -10.069 3.558 1.00 88.12 88 LEU A O 1
ATOM 724 N N . HIS A 1 89 ? -2.432 -11.727 2.587 1.00 88.50 89 HIS A N 1
ATOM 725 C CA . HIS A 1 89 ? -2.835 -12.739 3.565 1.00 88.50 89 HIS A CA 1
ATOM 726 C C . HIS A 1 89 ? -2.324 -12.395 4.968 1.00 88.50 89 HIS A C 1
ATOM 728 O O . HIS A 1 89 ? -3.117 -12.354 5.908 1.00 88.50 89 HIS A O 1
ATOM 734 N N . GLN A 1 90 ? -1.040 -12.049 5.096 1.00 87.75 90 GLN A N 1
ATOM 735 C CA . GLN A 1 90 ? -0.460 -11.640 6.380 1.00 87.75 90 GLN A CA 1
ATOM 736 C C . GLN A 1 90 ? -1.147 -10.387 6.947 1.00 87.75 90 GLN A C 1
ATOM 738 O O . GLN A 1 90 ? -1.369 -10.278 8.154 1.00 87.75 90 GLN A O 1
ATOM 743 N N . VAL A 1 91 ? -1.511 -9.434 6.084 1.00 87.25 91 VAL A N 1
ATOM 744 C CA . VAL A 1 91 ? -2.250 -8.232 6.489 1.00 87.25 91 VAL A CA 1
ATOM 745 C C . VAL A 1 91 ? -3.654 -8.581 6.971 1.00 87.25 91 VAL A C 1
ATOM 747 O O . VAL A 1 91 ? -4.089 -8.040 7.987 1.00 87.25 91 VAL A O 1
ATOM 750 N N . ALA A 1 92 ? -4.352 -9.492 6.291 1.00 86.25 92 ALA A N 1
ATOM 751 C CA . ALA A 1 92 ? -5.672 -9.952 6.712 1.00 86.25 92 ALA A CA 1
ATOM 752 C C . ALA A 1 92 ? -5.639 -10.577 8.114 1.00 86.25 92 ALA A C 1
ATOM 754 O O . ALA A 1 92 ? -6.485 -10.246 8.942 1.00 86.25 92 ALA A O 1
ATOM 755 N N . ASP A 1 93 ? -4.616 -11.380 8.413 1.00 86.56 93 ASP A N 1
ATOM 756 C CA . ASP A 1 93 ? -4.423 -11.970 9.743 1.00 86.56 93 ASP A CA 1
ATOM 757 C C . ASP A 1 93 ? -4.078 -10.915 10.807 1.00 86.56 93 ASP A C 1
ATOM 759 O O . ASP A 1 93 ? -4.480 -11.009 11.969 1.00 86.56 93 ASP A O 1
ATOM 763 N N . ALA A 1 94 ? -3.333 -9.877 10.422 1.00 85.56 94 ALA A N 1
ATOM 764 C CA . ALA A 1 94 ? -2.884 -8.848 11.347 1.00 85.56 94 ALA A CA 1
ATOM 765 C C . ALA A 1 94 ? -3.955 -7.787 11.665 1.00 85.56 94 ALA A C 1
ATOM 767 O O . ALA A 1 94 ? -3.881 -7.132 12.713 1.00 85.56 94 ALA A O 1
ATOM 768 N N . ILE A 1 95 ? -4.966 -7.590 10.813 1.00 84.94 95 ILE A N 1
ATOM 769 C CA . ILE A 1 95 ? -6.040 -6.613 11.049 1.00 84.94 95 ILE A CA 1
ATOM 770 C C . ILE A 1 95 ? -7.203 -7.282 11.794 1.00 84.94 95 ILE A C 1
ATOM 772 O O . ILE A 1 95 ? -8.070 -7.928 11.228 1.00 84.94 95 ILE A O 1
ATOM 776 N N . HIS A 1 96 ? -7.292 -7.034 13.100 1.00 75.94 96 HIS A N 1
ATOM 777 C CA . HIS A 1 96 ? -8.244 -7.733 13.977 1.00 75.94 96 HIS A CA 1
ATOM 778 C C . HIS A 1 96 ? -9.657 -7.118 14.009 1.00 75.94 96 HIS A C 1
ATOM 780 O O . HIS A 1 96 ? -10.558 -7.639 14.666 1.00 75.94 96 HIS A O 1
ATOM 786 N N . ARG A 1 97 ? -9.863 -5.951 13.387 1.00 84.50 97 ARG A N 1
ATOM 787 C CA . ARG A 1 97 ? -11.135 -5.208 13.429 1.00 84.50 97 ARG A CA 1
ATOM 788 C C . ARG A 1 97 ? -11.577 -4.823 12.031 1.00 84.50 97 ARG A C 1
ATOM 790 O O . ARG A 1 97 ? -10.756 -4.329 11.260 1.00 84.50 97 ARG A O 1
ATOM 797 N N . ARG A 1 98 ? -12.882 -4.935 11.753 1.00 90.81 98 ARG A N 1
ATOM 798 C CA . ARG A 1 98 ? -13.495 -4.434 10.513 1.00 90.81 98 ARG A CA 1
ATOM 799 C C . ARG A 1 98 ? -12.991 -3.020 10.215 1.00 90.81 98 ARG A C 1
ATOM 801 O O . ARG A 1 98 ? -13.104 -2.133 11.056 1.00 90.81 98 ARG A O 1
ATOM 808 N N . SER A 1 99 ? -12.429 -2.860 9.025 1.00 92.12 99 SER A N 1
ATOM 809 C CA . SER A 1 99 ? -11.709 -1.662 8.592 1.00 92.12 99 SER A CA 1
ATOM 810 C C . SER A 1 99 ? -11.910 -1.460 7.096 1.00 92.12 99 SER A C 1
ATOM 812 O O . SER A 1 99 ? -12.124 -2.430 6.368 1.00 92.12 99 SER A O 1
ATOM 814 N N . LEU A 1 100 ? -11.808 -0.210 6.655 1.00 94.25 100 LEU A N 1
ATOM 815 C CA . LEU A 1 100 ? -11.550 0.113 5.259 1.00 94.25 100 LEU A CA 1
ATOM 816 C C . LEU A 1 100 ? -10.050 -0.074 4.999 1.00 94.25 100 LEU A C 1
ATOM 818 O O . LEU A 1 100 ? -9.226 0.567 5.650 1.00 94.25 100 LEU A O 1
ATOM 822 N N . VAL A 1 101 ? -9.705 -0.954 4.069 1.00 94.38 101 VAL A N 1
ATOM 823 C CA . VAL A 1 101 ? -8.334 -1.274 3.674 1.00 94.38 101 VAL A CA 1
ATOM 824 C C . VAL A 1 101 ? -8.082 -0.656 2.305 1.00 94.38 101 VAL A C 1
ATOM 826 O O . VAL A 1 101 ? -8.683 -1.054 1.309 1.00 94.38 101 VAL A O 1
ATOM 829 N N . VAL A 1 102 ? -7.205 0.344 2.268 1.00 95.62 102 VAL A N 1
ATOM 830 C CA . VAL A 1 102 ? -6.803 1.029 1.036 1.00 95.62 102 VAL A CA 1
ATOM 831 C C . VAL A 1 102 ? -5.405 0.564 0.653 1.00 95.62 102 VAL A C 1
ATOM 833 O O . VAL A 1 102 ? -4.457 0.775 1.407 1.00 95.62 102 VAL A O 1
ATOM 836 N N . ILE A 1 103 ? -5.285 -0.070 -0.510 1.00 93.12 103 ILE A N 1
ATOM 837 C CA . ILE A 1 103 ? -4.052 -0.687 -1.001 1.00 93.12 103 ILE A CA 1
ATOM 838 C C . ILE A 1 103 ? -3.544 0.134 -2.182 1.00 93.12 103 ILE A C 1
ATOM 840 O O . ILE A 1 103 ? -4.286 0.362 -3.133 1.00 93.12 103 ILE A O 1
ATOM 844 N N . PHE A 1 104 ? -2.280 0.547 -2.138 1.00 93.81 104 PHE A N 1
ATOM 845 C CA . PHE A 1 104 ? -1.582 1.138 -3.279 1.00 93.81 104 PHE A CA 1
ATOM 846 C C . PHE A 1 104 ? -0.551 0.132 -3.783 1.00 93.81 104 PHE A C 1
ATOM 848 O O . PHE A 1 104 ? 0.287 -0.314 -3.004 1.00 93.81 104 PHE A O 1
ATOM 855 N N . THR A 1 105 ? -0.612 -0.229 -5.062 1.00 88.56 105 THR A N 1
ATOM 856 C CA . THR A 1 105 ? 0.312 -1.200 -5.666 1.00 88.56 105 THR A CA 1
ATOM 857 C C . THR A 1 105 ? 0.555 -0.874 -7.133 1.00 88.56 105 THR A C 1
ATOM 859 O O . THR A 1 105 ? -0.353 -0.414 -7.822 1.00 88.56 105 THR A O 1
ATOM 862 N N . ASP A 1 106 ? 1.773 -1.088 -7.624 1.00 84.25 106 ASP A N 1
ATOM 863 C CA . ASP A 1 106 ? 2.098 -1.014 -9.053 1.00 84.25 106 ASP A CA 1
ATOM 864 C C . ASP A 1 106 ? 2.252 -2.391 -9.709 1.00 84.25 106 ASP A C 1
ATOM 866 O O . ASP A 1 106 ? 2.538 -2.461 -10.901 1.00 84.25 106 ASP A O 1
ATOM 870 N N . VAL A 1 107 ? 2.040 -3.473 -8.954 1.00 70.50 107 VAL A N 1
ATOM 871 C CA . VAL A 1 107 ? 2.252 -4.843 -9.427 1.00 70.50 107 VAL A CA 1
ATOM 872 C C . VAL A 1 107 ? 1.185 -5.220 -10.455 1.00 70.50 107 VAL A C 1
ATOM 874 O O . VAL A 1 107 ? -0.015 -5.129 -10.184 1.00 70.50 107 VAL A O 1
ATOM 877 N N . MET A 1 108 ? 1.636 -5.676 -11.624 1.00 61.91 108 MET A N 1
ATOM 878 C CA . MET A 1 108 ? 0.844 -6.490 -12.542 1.00 61.91 108 MET A CA 1
ATOM 879 C C . MET A 1 108 ? 1.207 -7.954 -12.282 1.00 61.91 108 MET A C 1
ATOM 881 O O . MET A 1 108 ? 2.241 -8.429 -12.745 1.00 61.91 108 MET A O 1
ATOM 885 N N . GLU A 1 109 ? 0.397 -8.648 -11.478 1.00 63.34 109 GLU A N 1
ATOM 886 C CA . GLU A 1 109 ? 0.572 -10.087 -11.241 1.00 63.34 109 GLU A CA 1
ATOM 887 C C . GLU A 1 109 ? 0.435 -10.840 -12.572 1.00 63.34 109 GLU A C 1
ATOM 889 O O . GLU A 1 109 ? -0.411 -10.507 -13.411 1.00 63.34 109 GLU A O 1
ATOM 894 N N . GLN A 1 110 ? 1.261 -11.869 -12.768 1.00 64.94 110 GLN A N 1
ATOM 895 C CA . GLN A 1 110 ? 1.097 -12.784 -13.897 1.00 64.94 110 GLN A CA 1
ATOM 896 C C . GLN A 1 110 ? -0.284 -13.458 -13.813 1.00 64.94 110 GLN A C 1
ATOM 898 O O . GLN A 1 110 ? -0.788 -13.654 -12.704 1.00 64.94 110 GLN A O 1
ATOM 903 N N . PRO A 1 111 ? -0.895 -13.858 -14.946 1.00 66.81 111 PRO A N 1
ATOM 904 C CA . PRO A 1 111 ? -2.206 -14.513 -14.945 1.00 66.81 111 PRO A CA 1
ATOM 905 C C . PRO A 1 111 ? -2.292 -15.683 -13.956 1.00 66.81 111 PRO A C 1
ATOM 907 O O . PRO A 1 111 ? -3.294 -15.829 -13.264 1.00 66.81 111 PRO A O 1
ATOM 910 N N . ASP A 1 112 ? -1.200 -16.438 -13.825 1.00 69.56 112 ASP A N 1
ATOM 911 C CA . ASP A 1 112 ? -1.094 -17.614 -12.961 1.00 69.56 112 ASP A CA 1
ATOM 912 C C . ASP A 1 112 ? -1.148 -17.279 -11.457 1.00 69.56 112 ASP A C 1
ATOM 914 O O . ASP A 1 112 ? -1.521 -18.128 -10.656 1.00 69.56 112 ASP A O 1
ATOM 918 N N . LYS A 1 113 ? -0.818 -16.041 -11.063 1.00 73.12 113 LYS A N 1
ATOM 919 C CA . LYS A 1 113 ? -0.873 -15.548 -9.671 1.00 73.12 113 LYS A CA 1
ATOM 920 C C . LYS A 1 113 ? -2.092 -14.672 -9.383 1.00 73.12 113 LYS A C 1
ATOM 922 O O . LYS A 1 113 ? -2.321 -14.254 -8.246 1.00 73.12 113 LYS A O 1
ATOM 927 N N . ALA A 1 114 ? -2.904 -14.387 -10.401 1.00 79.25 114 ALA A N 1
ATOM 928 C CA . ALA A 1 114 ? -4.111 -13.591 -10.229 1.00 79.25 114 ALA A CA 1
ATOM 929 C C . ALA A 1 114 ? -5.098 -14.279 -9.271 1.00 79.25 114 ALA A C 1
ATOM 931 O O . ALA A 1 114 ? -5.730 -13.601 -8.461 1.00 79.25 114 ALA A O 1
ATOM 932 N N . GLU A 1 115 ? -5.206 -15.611 -9.326 1.00 84.12 115 GLU A N 1
ATOM 933 C CA . GLU A 1 115 ? -6.065 -16.389 -8.424 1.00 84.12 115 GLU A CA 1
ATOM 934 C C . GLU A 1 115 ? -5.658 -16.222 -6.954 1.00 84.12 115 GLU A C 1
ATOM 936 O O . GLU A 1 115 ? -6.523 -15.970 -6.111 1.00 84.12 115 GLU A O 1
ATOM 941 N N . ASP A 1 116 ? -4.357 -16.255 -6.658 1.00 85.44 116 ASP A N 1
ATOM 942 C CA . ASP A 1 116 ? -3.827 -16.064 -5.304 1.00 85.44 116 ASP A CA 1
ATOM 943 C C . ASP A 1 116 ? -4.119 -14.651 -4.781 1.00 85.44 116 ASP A C 1
ATOM 945 O O . ASP A 1 116 ? -4.568 -14.472 -3.645 1.00 85.44 116 ASP A O 1
ATOM 949 N N . LEU A 1 117 ? -3.961 -13.630 -5.631 1.00 84.94 117 LEU A N 1
ATOM 950 C CA . LEU A 1 117 ? -4.339 -12.260 -5.283 1.00 84.94 117 LEU A CA 1
ATOM 951 C C . LEU A 1 117 ? -5.842 -12.153 -4.983 1.00 84.94 117 LEU A C 1
ATOM 953 O O . LEU A 1 117 ? -6.242 -11.532 -3.992 1.00 84.94 117 LEU A O 1
ATOM 957 N N . PHE A 1 118 ? -6.694 -12.764 -5.813 1.00 87.06 118 PHE A N 1
ATOM 958 C CA . PHE A 1 118 ? -8.135 -12.792 -5.569 1.00 87.06 118 PHE A CA 1
ATOM 959 C C . PHE A 1 118 ? -8.476 -13.510 -4.261 1.00 87.06 118 PHE A C 1
ATOM 961 O O . PHE A 1 118 ? -9.330 -13.017 -3.520 1.00 87.06 118 PHE A O 1
ATOM 968 N N . ALA A 1 119 ? -7.806 -14.618 -3.943 1.00 89.44 119 ALA A N 1
ATOM 969 C CA . ALA A 1 119 ? -7.981 -15.335 -2.685 1.00 89.44 119 ALA A CA 1
ATOM 970 C C . ALA A 1 119 ? -7.592 -14.466 -1.474 1.00 89.44 119 ALA A C 1
ATOM 972 O O . ALA A 1 119 ? -8.352 -14.389 -0.503 1.00 89.44 119 ALA A O 1
ATOM 973 N N . ALA A 1 120 ? -6.482 -13.729 -1.551 1.00 88.94 120 ALA A N 1
ATOM 974 C CA . ALA A 1 120 ? -6.054 -12.809 -0.497 1.00 88.94 120 ALA A CA 1
ATOM 975 C C . ALA A 1 120 ? -7.046 -11.647 -0.291 1.00 88.94 120 ALA A C 1
ATOM 977 O O . ALA A 1 120 ? -7.422 -11.313 0.837 1.00 88.94 120 ALA A O 1
ATOM 978 N N . LEU A 1 121 ? -7.552 -11.061 -1.381 1.00 89.69 121 LEU A N 1
ATOM 979 C CA . LEU A 1 121 ? -8.592 -10.028 -1.321 1.00 89.69 121 LEU A CA 1
ATOM 980 C C . LEU A 1 121 ? -9.913 -10.579 -0.766 1.00 89.69 121 LEU A C 1
ATOM 982 O O . LEU A 1 121 ? -10.599 -9.902 0.006 1.00 89.69 121 LEU A O 1
ATOM 986 N N . GLN A 1 122 ? -10.279 -11.810 -1.130 1.00 90.69 122 GLN A N 1
ATOM 987 C CA . GLN A 1 122 ? -11.433 -12.490 -0.554 1.00 90.69 122 GLN A CA 1
ATOM 988 C C . GLN A 1 122 ? -11.252 -12.712 0.945 1.00 90.69 122 GLN A C 1
ATOM 990 O O . GLN A 1 122 ? -12.199 -12.466 1.687 1.00 90.69 122 GLN A O 1
ATOM 995 N N . HIS A 1 123 ? -10.060 -13.097 1.405 1.00 90.56 123 HIS A N 1
ATOM 996 C CA . HIS A 1 123 ? -9.769 -13.267 2.827 1.00 90.56 123 HIS A CA 1
ATOM 997 C C . HIS A 1 123 ? -10.076 -11.986 3.620 1.00 90.56 123 HIS A C 1
ATOM 999 O O . HIS A 1 123 ? -10.835 -12.025 4.593 1.00 90.56 123 HIS A O 1
ATOM 1005 N N . LEU A 1 124 ? -9.613 -10.829 3.131 1.00 90.81 124 LEU A N 1
AT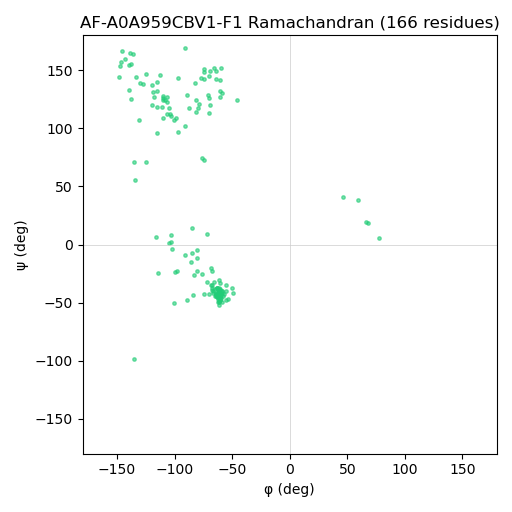OM 1006 C CA . LEU A 1 124 ? -9.945 -9.525 3.717 1.00 90.81 124 LEU A CA 1
ATOM 1007 C C . LEU A 1 124 ? -11.463 -9.274 3.748 1.00 90.81 124 LEU A C 1
ATOM 1009 O O . LEU A 1 124 ? -12.020 -8.837 4.759 1.00 90.81 124 LEU A O 1
ATOM 1013 N N . ARG A 1 125 ? -12.168 -9.580 2.656 1.00 91.50 125 ARG A N 1
ATOM 1014 C CA . ARG A 1 125 ? -13.626 -9.402 2.585 1.00 91.50 125 ARG A CA 1
ATOM 1015 C C . ARG A 1 125 ? -14.392 -10.351 3.509 1.00 91.50 125 ARG A C 1
ATOM 1017 O O . ARG A 1 125 ? -15.381 -9.924 4.105 1.00 91.50 125 ARG A O 1
ATOM 1024 N N . TYR A 1 126 ? -13.947 -11.598 3.671 1.00 90.00 126 TYR A N 1
ATOM 1025 C CA . TYR A 1 126 ? -14.526 -12.560 4.617 1.00 90.00 126 TYR A CA 1
ATOM 1026 C C . TYR A 1 126 ? -14.366 -12.085 6.065 1.00 90.00 126 TYR A C 1
ATOM 1028 O O . TYR A 1 126 ? -15.313 -12.178 6.849 1.00 90.00 126 TYR A O 1
ATOM 1036 N N . ALA A 1 127 ? -13.235 -11.451 6.388 1.00 87.94 127 ALA A N 1
ATOM 1037 C CA . ALA A 1 127 ? -13.012 -10.744 7.652 1.00 87.94 127 ALA A CA 1
ATOM 1038 C C . ALA A 1 127 ? -13.807 -9.417 7.777 1.00 87.94 127 ALA A C 1
ATOM 1040 O O . ALA A 1 127 ? -13.667 -8.669 8.747 1.00 87.94 127 ALA A O 1
ATOM 1041 N N . LYS A 1 128 ? -14.727 -9.154 6.835 1.00 90.88 128 LYS A N 1
ATOM 1042 C CA . LYS A 1 128 ? -15.631 -7.995 6.756 1.00 90.88 128 LYS A CA 1
ATOM 1043 C C . LYS A 1 128 ? -14.928 -6.667 6.473 1.00 90.88 128 LYS A C 1
ATOM 1045 O O . LYS A 1 128 ? -15.527 -5.616 6.716 1.00 90.88 128 LYS A O 1
ATOM 1050 N N . HIS A 1 129 ? -13.700 -6.689 5.962 1.00 93.38 129 HIS A N 1
ATOM 1051 C CA . HIS A 1 129 ? -13.035 -5.477 5.498 1.00 93.38 129 HIS A CA 1
ATOM 1052 C C . HIS A 1 129 ? -13.622 -5.009 4.165 1.00 93.38 129 HIS A C 1
ATOM 1054 O O . HIS A 1 129 ? -13.962 -5.807 3.289 1.00 93.38 129 HIS A O 1
ATOM 1060 N N . GLU A 1 130 ? -13.728 -3.694 4.014 1.00 93.94 130 GLU A N 1
ATOM 1061 C CA . GLU A 1 130 ? -13.972 -3.065 2.718 1.00 93.94 130 GLU A CA 1
ATOM 1062 C C . GLU A 1 130 ? -12.615 -2.801 2.082 1.00 93.94 130 GLU A C 1
ATOM 1064 O O . GLU A 1 130 ? -11.740 -2.250 2.743 1.00 93.94 130 GLU A O 1
ATOM 1069 N N . VAL A 1 131 ? -12.411 -3.225 0.837 1.00 92.88 131 VAL A N 1
ATOM 1070 C CA . VAL A 1 131 ? -11.097 -3.157 0.189 1.00 92.88 131 VAL A CA 1
ATOM 1071 C C . VAL A 1 131 ? -11.174 -2.252 -1.030 1.00 92.88 131 VAL A C 1
ATOM 1073 O O . VAL A 1 131 ? -12.020 -2.457 -1.900 1.00 92.88 131 VAL A O 1
ATOM 1076 N N . ILE A 1 132 ? -10.283 -1.263 -1.092 1.00 93.62 132 ILE A N 1
ATOM 1077 C CA . ILE A 1 132 ? -10.087 -0.388 -2.249 1.00 93.62 132 ILE A CA 1
ATOM 1078 C C . ILE A 1 132 ? -8.649 -0.565 -2.719 1.00 93.62 132 ILE A C 1
ATOM 1080 O O . ILE A 1 132 ? -7.713 -0.297 -1.968 1.00 93.62 132 ILE A O 1
ATOM 1084 N N . LEU A 1 133 ? -8.480 -0.998 -3.965 1.00 90.75 133 LEU A N 1
ATOM 1085 C CA . LEU A 1 133 ? -7.173 -1.174 -4.584 1.00 90.75 133 LEU A CA 1
ATOM 1086 C C . LEU A 1 133 ? -6.935 -0.059 -5.604 1.00 90.75 133 LEU A C 1
ATOM 1088 O O . LEU A 1 133 ? -7.712 0.119 -6.539 1.00 90.75 133 LEU A O 1
ATOM 1092 N N . PHE A 1 134 ? -5.845 0.677 -5.415 1.00 91.88 134 PHE A N 1
ATOM 1093 C CA . PHE A 1 134 ? -5.331 1.667 -6.346 1.00 91.88 134 PHE A CA 1
ATOM 1094 C C . PHE A 1 134 ? -4.114 1.094 -7.063 1.00 91.88 134 PHE A C 1
ATOM 1096 O O . PHE A 1 134 ? -3.056 0.901 -6.457 1.00 91.88 134 PHE A O 1
ATOM 1103 N N . HIS A 1 135 ? -4.271 0.856 -8.363 1.00 89.06 135 HIS A N 1
ATOM 1104 C CA . HIS A 1 135 ? -3.154 0.528 -9.233 1.00 89.06 135 HIS A CA 1
ATOM 1105 C C . HIS A 1 135 ? -2.407 1.816 -9.609 1.00 89.06 135 HIS A C 1
ATOM 1107 O O . HIS A 1 135 ? -2.996 2.733 -10.183 1.00 89.06 135 HIS A O 1
ATOM 1113 N N . VAL A 1 136 ? -1.135 1.920 -9.224 1.00 90.19 136 VAL A N 1
ATOM 1114 C CA . VAL A 1 136 ? -0.319 3.125 -9.410 1.00 90.19 136 VAL A CA 1
ATOM 1115 C C . VAL A 1 136 ? 0.556 2.968 -10.651 1.00 90.19 136 VAL A C 1
ATOM 1117 O O . VAL A 1 136 ? 1.532 2.220 -10.643 1.00 90.19 136 VAL A O 1
ATOM 1120 N N . THR A 1 137 ? 0.231 3.719 -11.701 1.00 86.44 137 THR A N 1
ATOM 1121 C CA . THR A 1 137 ? 0.896 3.644 -13.012 1.00 86.44 137 THR A CA 1
ATOM 1122 C C . THR A 1 137 ? 1.435 4.996 -13.459 1.00 86.44 137 THR A C 1
ATOM 1124 O O . THR A 1 137 ? 0.807 6.030 -13.215 1.00 86.44 137 THR A O 1
ATOM 1127 N N . ASP A 1 138 ? 2.560 4.996 -14.173 1.00 84.31 138 ASP A N 1
ATOM 1128 C CA . ASP A 1 138 ? 3.016 6.171 -14.919 1.00 84.31 138 ASP A CA 1
ATOM 1129 C C . ASP A 1 138 ? 2.271 6.247 -16.252 1.00 84.31 138 ASP A C 1
ATOM 1131 O O . ASP A 1 138 ? 2.442 5.405 -17.131 1.00 84.31 138 ASP A O 1
ATOM 1135 N N . LYS A 1 139 ? 1.440 7.276 -16.419 1.00 81.19 139 LYS A N 1
ATOM 1136 C CA . LYS A 1 139 ? 0.624 7.418 -17.624 1.00 81.19 139 LYS A CA 1
ATOM 1137 C C . LYS A 1 139 ? 1.472 7.482 -18.902 1.00 81.19 139 LYS A C 1
ATOM 1139 O O . LYS A 1 139 ? 1.214 6.733 -19.834 1.00 81.19 139 LYS A O 1
ATOM 1144 N N . SER A 1 140 ? 2.495 8.332 -18.929 1.00 79.38 140 SER A N 1
ATOM 1145 C CA . SER A 1 140 ? 3.284 8.576 -20.142 1.00 79.38 140 SER A CA 1
ATOM 1146 C C . SER A 1 140 ? 4.102 7.359 -20.573 1.00 79.38 140 SER A C 1
ATOM 1148 O O . SER A 1 140 ? 4.218 7.074 -21.763 1.00 79.38 140 SER A O 1
ATOM 1150 N N . LYS A 1 141 ? 4.676 6.628 -19.611 1.00 79.19 141 LYS A N 1
ATOM 1151 C CA . LYS A 1 141 ? 5.631 5.548 -19.892 1.00 79.19 141 LYS A CA 1
ATOM 1152 C C . LYS A 1 141 ? 5.030 4.149 -19.845 1.00 79.19 141 LYS A C 1
ATOM 1154 O O . LYS A 1 141 ? 5.585 3.268 -20.490 1.00 79.19 141 LYS A O 1
ATOM 1159 N N . GLU A 1 142 ? 3.928 3.939 -19.129 1.00 75.88 142 GLU A N 1
ATOM 1160 C CA . GLU A 1 142 ? 3.340 2.602 -18.944 1.00 75.88 142 GLU A CA 1
ATOM 1161 C C . GLU A 1 142 ? 1.961 2.438 -19.577 1.00 75.88 142 GLU A C 1
ATOM 1163 O O . GLU A 1 142 ? 1.583 1.315 -19.893 1.00 75.88 142 GLU A O 1
ATOM 1168 N N . LEU A 1 143 ? 1.208 3.527 -19.767 1.00 75.12 143 LEU A N 1
ATOM 1169 C CA . LEU A 1 143 ? -0.090 3.476 -20.449 1.00 75.12 143 LEU A CA 1
ATOM 1170 C C . LEU A 1 143 ? 0.025 3.944 -21.899 1.00 75.12 143 LEU A C 1
ATOM 1172 O O . LEU A 1 143 ? -0.416 3.246 -22.807 1.00 75.12 143 LEU A O 1
ATOM 1176 N N . ASP A 1 144 ? 0.649 5.102 -22.109 1.00 79.94 144 ASP A N 1
ATOM 1177 C CA . ASP A 1 144 ? 0.719 5.753 -23.419 1.00 79.94 144 ASP A CA 1
ATOM 1178 C C . ASP A 1 144 ? 1.973 5.333 -24.219 1.00 79.94 144 ASP A C 1
ATOM 1180 O O . ASP A 1 144 ? 2.076 5.633 -25.405 1.00 79.94 144 ASP A O 1
ATOM 1184 N N . PHE A 1 145 ? 2.914 4.611 -23.588 1.00 74.75 145 PHE A N 1
ATOM 1185 C CA . PHE A 1 145 ? 4.171 4.127 -24.181 1.00 74.75 145 PHE A CA 1
ATOM 1186 C C . PHE A 1 145 ? 4.926 5.201 -24.990 1.00 74.75 145 PHE A C 1
ATOM 1188 O O . PHE A 1 145 ? 5.497 4.925 -26.047 1.00 74.75 145 PHE A O 1
ATOM 1195 N N . GLU A 1 146 ? 4.971 6.435 -24.481 1.00 77.50 146 GLU A N 1
ATOM 1196 C CA . GLU A 1 146 ? 5.630 7.571 -25.130 1.00 77.50 146 GLU A CA 1
ATOM 1197 C C . GLU A 1 146 ? 7.161 7.460 -25.011 1.00 77.50 146 GLU A C 1
ATOM 1199 O O . GLU A 1 146 ? 7.818 8.165 -24.234 1.00 77.50 146 GLU A O 1
ATOM 1204 N N . PHE A 1 147 ? 7.757 6.535 -25.760 1.00 75.56 147 PHE A N 1
ATOM 1205 C CA . PHE A 1 147 ? 9.202 6.363 -25.888 1.00 75.56 147 PHE A CA 1
ATOM 1206 C C . PHE A 1 147 ? 9.712 7.058 -27.155 1.00 75.56 147 PHE A C 1
ATOM 1208 O O . PHE A 1 147 ? 9.042 7.072 -28.185 1.00 75.56 147 PHE A O 1
ATOM 1215 N N . GLU A 1 148 ? 10.907 7.655 -27.095 1.00 72.19 148 GLU A N 1
ATOM 1216 C CA . GLU A 1 148 ? 11.547 8.174 -28.310 1.00 72.19 148 GLU A CA 1
ATOM 1217 C C . GLU A 1 148 ? 11.895 6.998 -29.239 1.00 72.19 148 GLU A C 1
ATOM 1219 O O . GLU A 1 148 ? 12.160 5.894 -28.771 1.00 72.19 148 GLU A O 1
ATOM 1224 N N . ASN A 1 149 ? 11.950 7.198 -30.556 1.00 72.31 149 ASN A N 1
ATOM 1225 C CA . ASN A 1 149 ? 12.362 6.125 -31.468 1.00 72.31 149 ASN A CA 1
ATOM 1226 C C . ASN A 1 149 ? 13.892 5.926 -31.416 1.00 72.31 149 ASN A C 1
ATOM 1228 O O . ASN A 1 149 ? 14.638 6.382 -32.284 1.00 72.31 149 ASN A O 1
ATOM 1232 N N . ARG A 1 150 ? 14.370 5.314 -30.329 1.00 75.62 150 ARG A N 1
ATOM 1233 C CA . ARG A 1 150 ? 15.770 4.950 -30.092 1.00 75.62 150 ARG A CA 1
ATOM 1234 C C . ARG A 1 150 ? 15.853 3.657 -29.274 1.00 75.62 150 ARG A C 1
ATOM 1236 O O . ARG A 1 150 ? 14.915 3.347 -28.542 1.00 75.62 150 ARG A O 1
ATOM 1243 N N . PRO A 1 151 ? 16.968 2.910 -29.342 1.00 73.19 151 PRO A N 1
ATOM 1244 C CA . PRO A 1 151 ? 17.147 1.718 -28.522 1.00 73.19 151 PRO A CA 1
ATOM 1245 C C . PRO A 1 151 ? 17.104 2.064 -27.028 1.00 73.19 151 PRO A C 1
ATOM 1247 O O . PRO A 1 151 ? 17.863 2.921 -26.566 1.00 73.19 151 PRO A O 1
ATOM 1250 N N . TYR A 1 152 ? 16.251 1.373 -26.273 1.00 76.56 152 TYR A N 1
ATOM 1251 C CA . TYR A 1 152 ? 16.198 1.455 -24.816 1.00 76.56 152 TYR A CA 1
ATOM 1252 C C . TYR A 1 152 ? 16.649 0.140 -24.184 1.00 76.56 152 TYR A C 1
ATOM 1254 O O . TYR A 1 152 ? 16.404 -0.952 -24.698 1.00 76.56 152 TYR A O 1
ATOM 1262 N N . VAL A 1 153 ? 17.309 0.264 -23.035 1.00 76.44 153 VAL A N 1
ATOM 1263 C CA . VAL A 1 153 ? 17.535 -0.847 -22.113 1.00 76.44 153 VAL A CA 1
ATOM 1264 C C . VAL A 1 153 ? 16.554 -0.655 -20.969 1.00 76.44 153 VAL A C 1
ATOM 1266 O O . VAL A 1 153 ? 16.677 0.304 -20.207 1.00 76.44 153 VAL A O 1
ATOM 1269 N N . PHE A 1 154 ? 15.561 -1.530 -20.888 1.00 77.75 154 PHE A N 1
ATOM 1270 C CA . PHE A 1 154 ? 14.662 -1.602 -19.748 1.00 77.75 154 PHE A CA 1
ATOM 1271 C C . PHE A 1 154 ? 15.361 -2.400 -18.658 1.00 77.75 154 PHE A C 1
ATOM 1273 O O . PHE A 1 154 ? 15.807 -3.513 -18.919 1.00 77.75 154 PHE A O 1
ATOM 1280 N N . VAL A 1 155 ? 15.494 -1.803 -17.477 1.00 75.75 155 VAL A N 1
ATOM 1281 C CA . VAL A 1 155 ? 16.062 -2.454 -16.295 1.00 75.75 155 VAL A CA 1
ATOM 1282 C C . VAL A 1 155 ? 14.928 -2.654 -15.305 1.00 75.75 155 VAL A C 1
ATOM 1284 O O . VAL A 1 155 ? 14.311 -1.673 -14.881 1.00 75.75 155 VAL A O 1
ATOM 1287 N N . ASP A 1 156 ? 14.637 -3.903 -14.966 1.00 75.44 156 ASP A N 1
ATOM 1288 C CA . ASP A 1 156 ? 13.697 -4.209 -13.895 1.00 75.44 156 ASP A CA 1
ATOM 1289 C C . ASP A 1 156 ? 14.323 -3.853 -12.537 1.00 75.44 156 ASP A C 1
ATOM 1291 O O . ASP A 1 156 ? 15.442 -4.255 -12.230 1.00 75.44 156 ASP A O 1
ATOM 1295 N N . MET A 1 157 ? 13.603 -3.086 -11.718 1.00 72.25 157 MET A N 1
ATOM 1296 C CA . MET A 1 157 ? 14.080 -2.658 -10.399 1.00 72.25 157 MET A CA 1
ATOM 1297 C C . MET A 1 157 ? 13.913 -3.717 -9.305 1.00 72.25 157 MET A C 1
ATOM 1299 O O . MET A 1 157 ? 14.433 -3.521 -8.203 1.00 72.25 157 MET A O 1
ATOM 1303 N N . GLU A 1 158 ? 13.165 -4.791 -9.565 1.00 68.94 158 GLU A N 1
ATOM 1304 C CA . GLU A 1 158 ? 13.020 -5.901 -8.619 1.00 68.94 158 GLU A CA 1
ATOM 1305 C C . GLU A 1 158 ? 14.104 -6.964 -8.827 1.00 68.94 158 GLU A C 1
ATOM 1307 O O . GLU A 1 158 ? 14.753 -7.364 -7.859 1.00 68.94 158 GLU A O 1
ATOM 1312 N N . SER A 1 159 ? 14.335 -7.390 -10.075 1.00 69.31 159 SER A N 1
ATOM 1313 C CA . SER A 1 159 ? 15.316 -8.436 -10.413 1.00 69.31 159 SER A CA 1
ATOM 1314 C C . SER A 1 159 ? 16.677 -7.921 -10.898 1.00 69.31 159 SER A C 1
ATOM 1316 O O . SER A 1 159 ? 17.670 -8.646 -10.816 1.00 69.31 159 SER A O 1
ATOM 1318 N N . GLY A 1 160 ? 16.747 -6.694 -11.421 1.00 72.62 160 GLY A N 1
ATOM 1319 C CA . GLY A 1 160 ? 17.920 -6.176 -12.131 1.00 72.62 160 GLY A CA 1
ATOM 1320 C C . GLY A 1 160 ? 18.062 -6.684 -13.574 1.00 72.62 160 GLY A C 1
ATOM 1321 O O . GLY A 1 160 ? 19.080 -6.405 -14.216 1.00 72.62 160 GLY A O 1
ATOM 1322 N N . GLU A 1 161 ? 17.083 -7.431 -14.097 1.00 77.56 161 GLU A N 1
ATOM 1323 C CA . GLU A 1 161 ? 17.104 -7.949 -15.468 1.00 77.56 161 GLU A CA 1
ATOM 1324 C C . GLU A 1 161 ? 17.080 -6.813 -16.501 1.00 77.56 161 GLU A C 1
ATOM 1326 O O . GLU A 1 161 ? 16.417 -5.791 -16.319 1.00 77.56 161 GLU A O 1
ATOM 1331 N N . GLN A 1 162 ? 17.821 -6.992 -17.601 1.00 83.25 162 GLN A N 1
ATOM 1332 C CA . GLN A 1 162 ? 17.936 -6.003 -18.668 1.00 83.25 162 GLN A CA 1
ATOM 1333 C C . GLN A 1 162 ? 17.350 -6.527 -19.975 1.00 83.25 162 GLN A C 1
ATOM 1335 O O . GLN A 1 162 ? 17.890 -7.458 -20.574 1.00 83.25 162 GLN A O 1
ATOM 1340 N N . VAL A 1 163 ? 16.313 -5.861 -20.478 1.00 80.81 163 VAL A N 1
ATOM 1341 C CA . VAL A 1 163 ? 15.720 -6.162 -21.785 1.00 80.81 163 VAL A CA 1
ATOM 1342 C C . VAL A 1 163 ? 16.028 -5.025 -22.751 1.00 80.81 163 VAL A C 1
ATOM 1344 O O . VAL A 1 163 ? 15.724 -3.859 -22.499 1.00 80.81 163 VAL A O 1
ATOM 1347 N N . ARG A 1 164 ? 16.650 -5.358 -23.885 1.00 76.94 164 ARG A N 1
ATOM 1348 C CA . ARG A 1 164 ? 16.886 -4.403 -24.973 1.00 76.94 164 ARG A CA 1
ATOM 1349 C C . ARG A 1 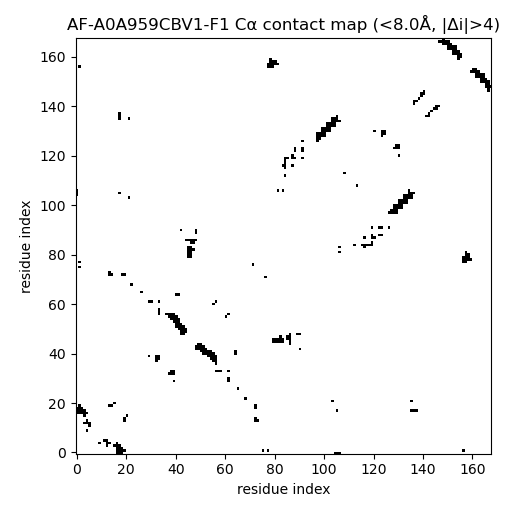164 ? 15.677 -4.393 -25.890 1.00 76.94 164 ARG A C 1
ATOM 1351 O O . ARG A 1 164 ? 15.386 -5.404 -26.521 1.00 76.94 164 ARG A O 1
ATOM 1358 N N . LEU A 1 165 ? 15.010 -3.250 -25.984 1.00 76.44 165 LEU A N 1
ATOM 1359 C CA . LEU A 1 165 ? 13.873 -3.062 -26.877 1.00 76.44 165 LEU A CA 1
ATOM 1360 C C . LEU A 1 165 ? 14.101 -1.821 -27.731 1.00 76.44 165 LEU A C 1
ATOM 1362 O O . LEU A 1 165 ? 14.569 -0.784 -27.256 1.00 76.44 165 LEU A O 1
ATOM 1366 N N . GLN A 1 166 ? 13.756 -1.939 -29.005 1.00 71.44 166 GLN A N 1
ATOM 1367 C CA . GLN A 1 166 ? 13.644 -0.807 -29.907 1.00 71.44 166 GLN A CA 1
ATOM 1368 C C . GLN A 1 166 ? 12.153 -0.636 -30.215 1.00 71.44 166 GLN A C 1
ATOM 1370 O O . GLN A 1 166 ? 11.589 -1.513 -30.872 1.00 71.44 166 GLN A O 1
ATOM 1375 N N . PRO A 1 167 ? 11.500 0.422 -29.701 1.00 61.62 167 PRO A N 1
ATOM 1376 C CA . PRO A 1 167 ? 10.129 0.742 -30.082 1.00 61.62 167 PRO A CA 1
ATOM 1377 C C . PRO A 1 167 ? 10.083 0.975 -31.599 1.00 61.62 167 PRO A C 1
ATOM 1379 O O . PRO A 1 167 ? 10.940 1.689 -32.121 1.00 61.62 167 PRO A O 1
ATOM 1382 N N . SER A 1 168 ? 9.144 0.333 -32.299 1.00 55.91 168 SER A N 1
ATOM 1383 C CA . SER A 1 168 ? 8.920 0.511 -33.743 1.00 55.91 168 SER A CA 1
ATOM 1384 C C . SER A 1 168 ? 8.156 1.793 -34.039 1.00 55.91 168 SER A C 1
ATOM 1386 O O . SER A 1 168 ? 7.084 1.945 -33.409 1.00 55.91 168 SER A O 1
#

Secondary structure (DSSP, 8-state):
---S--SS-GGGTTTSSHHHHHHHHHHHHHHHHHHHT--B--EEESSSEEEE---B--HHHHHHHHHHHHHHHHS---S----HHHHHHHHHHH--S--EEEEEE-----HHHHHHHHHHHHHHHHTT-EEEEEE---IIIIIS----SS-EEEE-TTT--EEEE---

Solvent-accessible surface area (backbone atoms only — not comparable to full-atom values): 9808 Å² total; per-re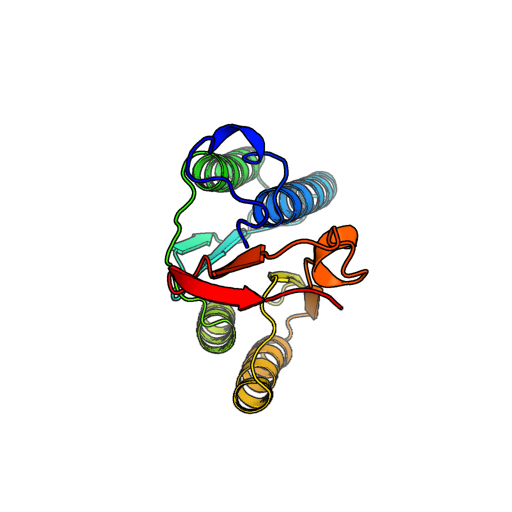sidue (Å²): 90,64,51,56,75,39,93,93,48,55,76,80,24,47,85,60,16,46,44,42,53,46,47,50,50,50,50,52,51,51,50,51,36,41,76,74,62,39,62,47,59,56,75,46,69,45,65,45,78,76,41,79,49,78,66,46,47,48,72,67,54,53,54,50,55,51,49,56,48,48,50,50,53,77,54,68,80,73,61,54,56,72,37,63,33,64,35,39,42,54,48,42,73,69,54,88,61,72,42,81,45,79,44,74,44,56,80,80,70,54,80,88,47,44,61,51,37,51,51,22,55,45,51,30,43,74,64,57,29,48,78,47,79,43,80,55,73,55,56,57,68,72,71,65,58,71,66,70,89,50,82,42,75,48,66,42,65,41,81,65,51,75,47,81,47,64,65,128

pLDDT: mean 86.11, std 8.96, range [55.91, 97.44]

Radius of gyration: 17.42 Å; Cα contacts (8 Å, |Δi|>4): 221; chains: 1; bounding box: 39×33×52 Å

Foldseek 3Di:
DQPPADPVCRPPCLCPGLLNVVLVVVLVVLVVCLVVQHWDWDWDDFCETPDTDDTHNDPVRSVVSNVVSVVCSVDPDWQTHGDQLVHLQVVLVVHQDAEAAEEEEQDDDDPVCVVSNVVSVVSNVVSVHHYHYDHGDDCCCGPVVVDDQDWDWDADRRHRDTDIDGDD

Sequence (168 aa):
MYYPWDEKQPDKFKYKNKFCFAAQSAAVLMNALKRQRDAFGLTLFDNEIQINTSAKSSTVHYRLLLSHLIQRIENPQLNRTTDLATSLHQVADAIHRRSLVVIFTDVMEQPDKAEDLFAALQHLRYAKHEVILFHVTDKSKELDFEFENRPYVFVDMESGEQVRLQPS